Protein AF-A0A2N2PQ40-F1 (afdb_monomer_lite)

Structure (mmCIF, N/CA/C/O backbone):
data_AF-A0A2N2PQ40-F1
#
_entry.id   AF-A0A2N2PQ40-F1
#
loop_
_atom_site.group_PDB
_atom_site.id
_atom_site.type_symbol
_atom_site.label_atom_id
_atom_site.label_alt_id
_atom_site.label_comp_id
_atom_site.label_asym_id
_atom_site.label_entity_id
_atom_site.label_seq_id
_atom_site.pdbx_PDB_ins_code
_atom_site.Cartn_x
_atom_site.Cartn_y
_atom_site.Cartn_z
_atom_site.occupancy
_atom_site.B_iso_or_equiv
_atom_site.auth_seq_id
_atom_site.auth_comp_id
_atom_site.auth_asym_id
_atom_site.auth_atom_id
_atom_site.pdbx_PDB_model_num
ATOM 1 N N . ASP A 1 1 ? 0.287 13.765 -3.411 1.00 75.25 1 ASP A N 1
ATOM 2 C CA . ASP A 1 1 ? -1.182 13.851 -3.310 1.00 75.25 1 ASP A CA 1
ATOM 3 C C . ASP A 1 1 ? -1.749 12.429 -3.293 1.00 75.25 1 ASP A C 1
ATOM 5 O O . ASP A 1 1 ? -1.294 11.610 -4.085 1.00 75.25 1 ASP A O 1
ATOM 9 N N . LEU A 1 2 ? -2.653 12.110 -2.357 1.00 75.75 2 LEU A N 1
ATOM 10 C CA . LEU A 1 2 ? -3.261 10.775 -2.220 1.00 75.75 2 LEU A CA 1
ATOM 11 C C . LEU A 1 2 ? -4.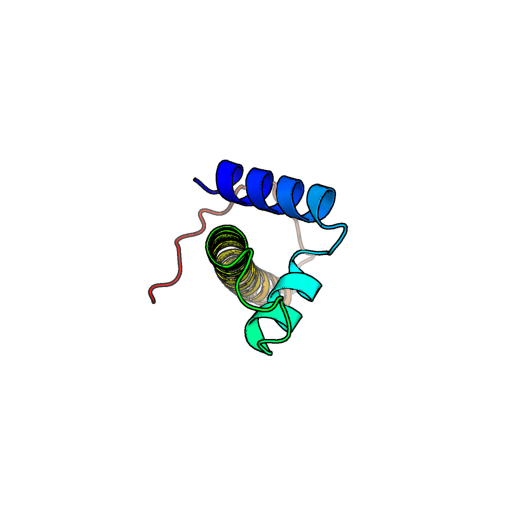148 10.430 -3.413 1.00 75.75 2 LEU A C 1
ATOM 13 O O . LEU A 1 2 ? -4.118 9.304 -3.894 1.00 75.75 2 LEU A O 1
ATOM 17 N N . ARG A 1 3 ? -4.917 11.410 -3.892 1.00 85.38 3 ARG A N 1
ATOM 18 C CA . ARG A 1 3 ? -5.853 11.206 -4.998 1.00 85.38 3 ARG A CA 1
ATOM 19 C C . ARG A 1 3 ? -5.098 10.806 -6.254 1.00 85.38 3 ARG A C 1
ATOM 21 O O . ARG A 1 3 ? -5.465 9.848 -6.918 1.00 85.38 3 ARG A O 1
ATOM 28 N N . VAL A 1 4 ? -3.976 11.481 -6.490 1.00 87.44 4 VAL A N 1
ATOM 29 C CA . VAL A 1 4 ? -3.062 11.164 -7.587 1.00 87.44 4 VAL A CA 1
ATOM 30 C C . VAL A 1 4 ? -2.481 9.756 -7.434 1.00 87.44 4 VAL A C 1
ATOM 32 O O . VAL A 1 4 ? -2.440 9.018 -8.411 1.00 87.44 4 VAL A O 1
ATOM 35 N N . ALA A 1 5 ? -2.068 9.347 -6.229 1.00 87.75 5 ALA A N 1
ATOM 36 C CA . ALA A 1 5 ? -1.550 7.994 -6.008 1.00 87.75 5 ALA A CA 1
ATOM 37 C C . ALA A 1 5 ? -2.607 6.913 -6.301 1.00 87.75 5 ALA A C 1
ATOM 39 O O . ALA A 1 5 ? -2.307 5.941 -6.991 1.00 87.75 5 ALA A O 1
ATOM 40 N N . ASP A 1 6 ? -3.848 7.101 -5.846 1.00 92.12 6 ASP A N 1
ATOM 41 C CA . ASP A 1 6 ? -4.939 6.154 -6.106 1.00 92.12 6 ASP A CA 1
ATOM 42 C C . ASP A 1 6 ? -5.351 6.125 -7.584 1.00 92.12 6 ASP A C 1
ATOM 44 O O . ASP A 1 6 ? -5.598 5.052 -8.139 1.00 92.12 6 ASP A O 1
ATOM 48 N N . GLU A 1 7 ? -5.397 7.279 -8.253 1.00 94.56 7 GLU A N 1
ATOM 49 C CA . GLU A 1 7 ? -5.665 7.362 -9.692 1.00 94.56 7 GLU A CA 1
ATOM 50 C C . GLU A 1 7 ? -4.587 6.643 -10.508 1.00 94.56 7 GLU A C 1
ATOM 52 O O . GLU A 1 7 ? -4.916 5.891 -11.432 1.00 94.56 7 GLU A O 1
ATOM 57 N N . MET A 1 8 ? -3.314 6.815 -10.138 1.00 93.94 8 MET A N 1
ATOM 58 C CA . MET A 1 8 ? -2.192 6.135 -10.786 1.00 93.94 8 MET A CA 1
ATOM 59 C C . MET A 1 8 ? -2.237 4.627 -10.558 1.00 93.94 8 MET A C 1
ATOM 61 O O . MET A 1 8 ? -2.105 3.874 -11.520 1.00 93.94 8 MET A O 1
ATOM 65 N N . ILE A 1 9 ? -2.505 4.171 -9.331 1.00 95.56 9 ILE A N 1
ATOM 66 C CA . ILE A 1 9 ? -2.659 2.738 -9.057 1.00 95.56 9 ILE A CA 1
ATOM 67 C C . ILE A 1 9 ? -3.778 2.147 -9.918 1.00 95.56 9 ILE A C 1
ATOM 69 O O . ILE A 1 9 ? -3.548 1.174 -10.630 1.00 95.56 9 ILE A O 1
ATOM 73 N N . ARG A 1 10 ? -4.962 2.770 -9.934 1.00 96.50 10 ARG A N 1
ATOM 74 C CA . ARG A 1 10 ? -6.088 2.286 -10.748 1.00 96.50 10 ARG A CA 1
ATOM 75 C C . ARG A 1 10 ? -5.769 2.292 -12.240 1.00 96.50 10 ARG A C 1
ATOM 77 O O . ARG A 1 10 ? -6.302 1.473 -12.986 1.00 96.50 10 ARG A O 1
ATOM 84 N N . ARG A 1 11 ? -4.959 3.246 -12.710 1.00 96.00 11 ARG A N 1
ATOM 85 C CA . ARG A 1 11 ? -4.490 3.276 -14.098 1.00 96.00 11 ARG A CA 1
ATOM 86 C C . ARG A 1 11 ? -3.610 2.065 -14.389 1.00 96.00 11 ARG A C 1
ATOM 88 O O . ARG A 1 11 ? -3.870 1.387 -15.377 1.00 96.00 11 ARG A O 1
ATOM 95 N N . PHE A 1 12 ? -2.624 1.785 -13.545 1.00 96.00 12 PHE A N 1
ATOM 96 C CA . PHE A 1 12 ? -1.729 0.649 -13.736 1.00 96.00 12 PHE A CA 1
ATOM 97 C C . PHE A 1 12 ? -2.454 -0.697 -13.668 1.00 96.00 12 PHE A C 1
ATOM 99 O O . PHE A 1 12 ? -2.250 -1.529 -14.546 1.00 96.00 12 PHE A O 1
ATOM 106 N N . GLU A 1 13 ? -3.385 -0.870 -12.728 1.00 97.19 13 GLU A N 1
ATOM 107 C CA . GLU A 1 13 ? -4.206 -2.086 -12.634 1.00 97.19 13 GLU A CA 1
ATOM 108 C C . GLU A 1 13 ? -4.973 -2.365 -13.933 1.00 97.19 13 GLU A C 1
ATOM 110 O O . GLU A 1 13 ? -5.038 -3.504 -14.388 1.00 97.19 13 GLU A O 1
ATOM 115 N N . ARG A 1 14 ? -5.511 -1.319 -14.578 1.00 97.06 14 ARG A N 1
ATOM 116 C CA . ARG A 1 14 ? -6.192 -1.447 -15.876 1.00 97.06 14 ARG A CA 1
ATOM 117 C C . ARG A 1 14 ? -5.240 -1.707 -17.039 1.00 97.06 14 ARG A C 1
ATOM 119 O O . ARG A 1 14 ? -5.629 -2.393 -17.976 1.00 97.06 14 ARG A O 1
ATOM 126 N N . LEU A 1 15 ? -4.045 -1.118 -17.024 1.00 94.94 15 LEU A N 1
ATOM 127 C CA . LEU A 1 15 ? -3.072 -1.279 -18.109 1.00 94.94 15 LEU A CA 1
ATOM 128 C C . LEU A 1 15 ? -2.442 -2.671 -18.098 1.00 94.94 15 LEU A C 1
ATOM 130 O O . LEU A 1 15 ? -2.313 -3.283 -19.152 1.00 94.94 15 LEU A O 1
ATOM 134 N N . TYR A 1 16 ? -2.105 -3.175 -16.913 1.00 92.75 16 TYR A N 1
ATOM 135 C CA . TYR A 1 16 ? -1.381 -4.433 -16.740 1.00 92.75 16 TYR A CA 1
ATOM 136 C C . TYR A 1 16 ? -2.267 -5.609 -16.323 1.00 92.75 16 TYR A C 1
ATOM 138 O O . TYR A 1 16 ? -1.770 -6.724 -16.215 1.00 92.75 16 TYR A O 1
ATOM 146 N N . TRP A 1 17 ? -3.567 -5.379 -16.100 1.00 95.81 17 TRP A N 1
ATOM 147 C CA . TRP A 1 17 ? -4.548 -6.414 -15.741 1.00 95.81 17 TRP A CA 1
ATOM 148 C C . TRP A 1 17 ? -4.127 -7.208 -14.499 1.00 95.81 17 TRP A C 1
ATOM 150 O O . TRP A 1 17 ? -4.340 -8.414 -14.393 1.00 95.81 17 TRP A O 1
ATOM 160 N N . LEU A 1 18 ? -3.516 -6.502 -13.553 1.00 95.56 18 LEU A N 1
ATOM 161 C CA . LEU A 1 18 ? -2.901 -7.065 -12.365 1.00 95.56 18 LEU A CA 1
ATOM 162 C C . LEU A 1 18 ? -3.281 -6.202 -11.172 1.00 95.56 18 LEU A C 1
ATOM 164 O O . LEU A 1 18 ? -3.168 -4.975 -11.241 1.00 95.56 18 LEU A O 1
ATOM 168 N N . SER A 1 19 ? -3.746 -6.820 -10.085 1.00 96.12 19 SER A N 1
ATOM 169 C CA . SER A 1 19 ? -4.049 -6.050 -8.882 1.00 96.12 19 SER A CA 1
ATOM 170 C C . SER A 1 19 ? -2.763 -5.443 -8.325 1.00 96.12 19 SER A C 1
ATOM 172 O O . SER A 1 19 ? -1.683 -6.026 -8.409 1.00 96.12 1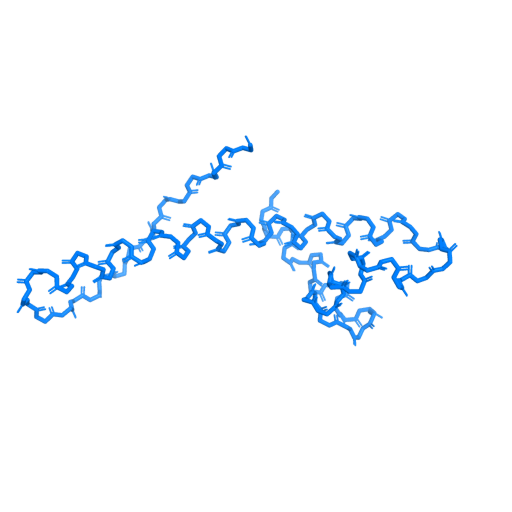9 SER A O 1
ATOM 174 N N . SER A 1 20 ? -2.868 -4.264 -7.723 1.00 94.38 20 SER A N 1
ATOM 175 C CA . SER A 1 20 ? -1.721 -3.602 -7.095 1.00 94.38 20 SER A CA 1
ATOM 176 C C . SER A 1 20 ? -1.085 -4.406 -5.954 1.00 94.38 20 SER A C 1
ATOM 178 O O . SER A 1 20 ? 0.092 -4.206 -5.663 1.00 94.38 20 SER A O 1
ATOM 180 N N . GLU A 1 21 ? -1.840 -5.308 -5.325 1.00 94.25 21 GLU A N 1
ATOM 181 C CA . GLU A 1 21 ? -1.341 -6.267 -4.334 1.00 94.25 21 GLU A CA 1
ATOM 182 C C . GLU A 1 21 ? -0.465 -7.336 -4.998 1.00 94.25 21 GLU A C 1
ATOM 184 O O . GLU A 1 21 ? 0.715 -7.442 -4.672 1.00 94.25 21 GLU A O 1
ATOM 189 N N . GLN A 1 22 ? -0.995 -8.036 -6.006 1.00 96.00 22 GLN A N 1
ATOM 190 C CA . GLN A 1 22 ? -0.263 -9.074 -6.742 1.00 96.00 22 GLN A CA 1
ATOM 191 C C . GLN A 1 22 ? 0.964 -8.504 -7.462 1.00 96.00 22 GLN A C 1
ATOM 193 O O . GLN A 1 22 ? 2.038 -9.098 -7.439 1.00 96.00 22 GLN A O 1
ATOM 198 N N . PHE A 1 23 ? 0.829 -7.317 -8.060 1.00 96.50 23 PHE A N 1
ATOM 199 C CA . PHE A 1 23 ? 1.953 -6.582 -8.631 1.00 96.50 23 PHE A CA 1
ATOM 200 C C . PHE A 1 23 ? 3.053 -6.355 -7.591 1.00 96.50 23 PHE A C 1
ATOM 202 O O . PHE A 1 23 ? 4.216 -6.645 -7.854 1.00 96.50 23 PHE A O 1
ATOM 209 N N . TYR A 1 24 ? 2.704 -5.850 -6.406 1.00 95.12 24 TYR A N 1
ATOM 210 C CA . TYR A 1 24 ? 3.697 -5.512 -5.392 1.00 95.12 24 TYR A CA 1
ATOM 211 C C . TYR A 1 24 ? 4.389 -6.758 -4.821 1.00 95.12 24 TYR A C 1
ATOM 213 O O . TYR A 1 24 ? 5.588 -6.718 -4.543 1.00 95.12 24 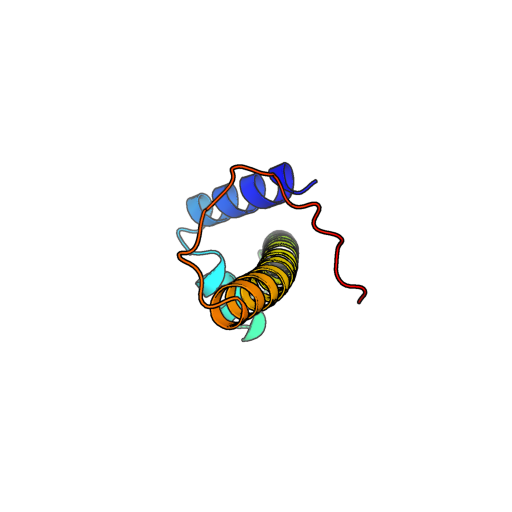TYR A O 1
ATOM 221 N N . GLU A 1 25 ? 3.677 -7.879 -4.695 1.00 95.19 25 GLU A N 1
ATOM 222 C CA . GLU A 1 25 ? 4.272 -9.172 -4.338 1.00 95.19 25 GLU A CA 1
ATOM 223 C C . GLU A 1 25 ? 5.300 -9.633 -5.375 1.00 95.19 25 GLU A C 1
ATOM 225 O O . GLU A 1 25 ? 6.451 -9.895 -5.022 1.00 95.19 25 GLU A O 1
ATOM 230 N N . LEU A 1 26 ? 4.917 -9.667 -6.655 1.00 95.25 26 LEU A N 1
ATOM 231 C CA . LEU A 1 26 ? 5.804 -10.067 -7.752 1.00 95.25 26 LEU A CA 1
ATOM 232 C C . LEU A 1 26 ? 7.013 -9.130 -7.880 1.00 95.25 26 LEU A C 1
ATOM 234 O O . LEU A 1 26 ? 8.136 -9.590 -8.096 1.00 95.25 26 LEU A O 1
ATOM 238 N N . TYR A 1 27 ? 6.796 -7.823 -7.699 1.00 94.38 27 TYR A N 1
ATOM 239 C CA . TYR A 1 27 ? 7.846 -6.805 -7.699 1.00 94.38 27 TYR A CA 1
ATOM 240 C C . TYR A 1 27 ? 8.882 -7.079 -6.604 1.00 94.38 27 TYR A C 1
ATOM 242 O O . TYR A 1 27 ? 10.081 -7.099 -6.874 1.00 94.38 27 TYR A O 1
ATOM 250 N N . ASN A 1 28 ? 8.431 -7.349 -5.374 1.00 92.62 28 ASN A N 1
ATOM 251 C CA . ASN A 1 28 ? 9.325 -7.633 -4.247 1.00 92.62 28 ASN A CA 1
ATOM 252 C C . ASN A 1 28 ? 10.068 -8.969 -4.389 1.00 92.62 28 ASN A C 1
ATOM 254 O O . ASN A 1 28 ? 11.146 -9.127 -3.821 1.00 92.62 28 ASN A O 1
ATOM 258 N N . GLN A 1 29 ? 9.513 -9.921 -5.140 1.00 94.69 29 GLN A N 1
ATOM 259 C CA . GLN A 1 29 ? 10.170 -11.191 -5.458 1.00 94.69 29 GLN A CA 1
ATOM 260 C C . GLN A 1 29 ? 11.168 -11.075 -6.623 1.00 94.69 29 GLN A C 1
ATOM 262 O O . GLN A 1 29 ? 11.880 -12.035 -6.906 1.00 94.69 29 GLN A O 1
ATOM 267 N N . GLY A 1 30 ? 11.230 -9.923 -7.303 1.00 92.75 30 GLY A N 1
ATOM 268 C CA . GLY A 1 30 ? 12.073 -9.737 -8.486 1.00 92.75 30 GLY A CA 1
ATOM 269 C C . GLY A 1 30 ? 11.610 -10.552 -9.696 1.00 92.75 30 GLY A C 1
ATOM 270 O O . GLY A 1 30 ? 12.419 -10.864 -10.562 1.00 92.75 30 GLY A O 1
ATOM 271 N N . LEU A 1 31 ? 10.325 -10.924 -9.747 1.00 92.75 31 LEU A N 1
ATOM 272 C CA . LEU A 1 31 ? 9.742 -11.730 -10.830 1.00 92.75 31 LEU A CA 1
ATOM 273 C C . LEU A 1 31 ? 9.157 -10.885 -11.965 1.00 92.75 31 LEU A C 1
ATOM 275 O O . LEU A 1 31 ? 8.681 -11.429 -12.961 1.00 92.75 31 LEU A O 1
ATOM 279 N N . LEU A 1 32 ? 9.138 -9.563 -11.801 1.00 89.75 32 LEU A N 1
ATOM 280 C CA . LEU A 1 32 ? 8.588 -8.656 -12.792 1.00 89.75 32 LEU A CA 1
ATOM 281 C C . LEU A 1 32 ? 9.649 -8.223 -13.789 1.00 89.75 32 LEU A C 1
ATOM 283 O O . LEU A 1 32 ? 10.496 -7.394 -13.461 1.00 89.75 32 LEU A O 1
ATOM 287 N N . ASP A 1 33 ? 9.465 -8.707 -15.016 1.00 78.75 33 ASP A N 1
ATOM 288 C CA . ASP A 1 33 ? 10.149 -8.246 -16.220 1.00 78.75 33 ASP A CA 1
ATOM 289 C C . ASP A 1 33 ? 11.690 -8.390 -16.172 1.00 78.75 33 ASP A C 1
ATOM 291 O O . ASP A 1 33 ? 12.298 -8.702 -15.151 1.00 78.75 33 ASP A O 1
ATOM 295 N N . ASN A 1 34 ? 12.349 -8.231 -17.315 1.00 81.06 34 ASN A N 1
ATOM 296 C CA . ASN A 1 34 ? 13.808 -8.277 -17.461 1.00 81.06 34 ASN A CA 1
ATOM 297 C C . ASN A 1 34 ? 14.463 -6.882 -17.310 1.00 81.06 34 ASN A C 1
ATOM 299 O O . ASN A 1 34 ? 15.662 -6.732 -17.555 1.00 81.06 34 ASN A O 1
ATOM 303 N N . GLY A 1 35 ? 13.681 -5.870 -16.915 1.00 77.88 35 GLY A N 1
ATOM 304 C CA . GLY A 1 35 ? 14.095 -4.472 -16.776 1.00 77.88 35 GLY A CA 1
ATOM 305 C C . GLY A 1 35 ? 13.537 -3.519 -17.840 1.00 77.88 35 GLY A C 1
ATOM 306 O O . GLY A 1 35 ? 13.746 -2.312 -17.705 1.00 77.88 35 GLY A O 1
ATOM 307 N N . GLU A 1 36 ? 12.807 -4.008 -18.848 1.00 88.50 36 GLU A N 1
ATOM 308 C CA . GLU A 1 36 ? 12.180 -3.192 -19.904 1.00 88.50 36 GLU A CA 1
ATOM 309 C C . GLU A 1 36 ? 11.254 -2.087 -19.354 1.00 88.50 36 GLU A C 1
ATOM 311 O O . GLU A 1 36 ? 11.249 -0.964 -19.862 1.00 88.50 36 GLU A O 1
ATOM 316 N N . HIS A 1 37 ? 10.538 -2.358 -18.261 1.00 89.56 37 HIS A N 1
ATOM 317 C CA . HIS A 1 37 ? 9.569 -1.452 -17.636 1.00 89.56 37 HIS A CA 1
ATOM 318 C C . HIS A 1 37 ? 9.992 -0.943 -16.249 1.00 89.56 37 HIS A C 1
ATOM 320 O O . HIS A 1 37 ? 9.150 -0.555 -15.433 1.00 89.56 37 HIS A O 1
ATOM 326 N N . LEU A 1 38 ? 11.300 -0.906 -15.961 1.00 87.88 38 LEU A N 1
ATOM 327 C CA . LEU A 1 38 ? 11.828 -0.583 -14.627 1.00 87.88 38 LEU A CA 1
ATOM 328 C C . LEU A 1 38 ? 11.284 0.737 -14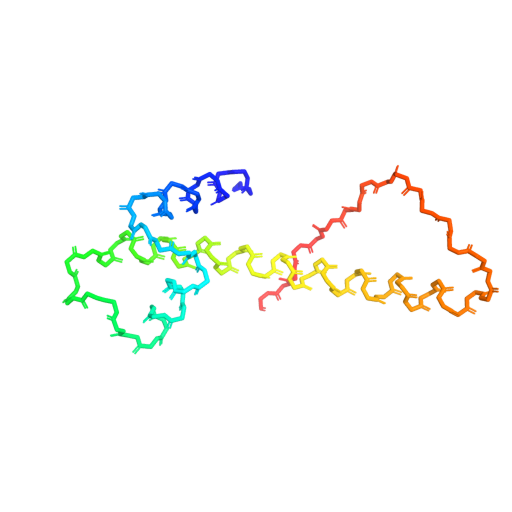.047 1.00 87.88 38 LEU A C 1
ATOM 330 O O . LEU A 1 38 ? 10.949 0.811 -12.861 1.00 87.88 38 LEU A O 1
ATOM 334 N N . LEU A 1 39 ? 11.184 1.789 -14.866 1.00 90.25 39 LEU A N 1
ATOM 335 C CA . LEU A 1 39 ? 10.703 3.096 -14.410 1.00 90.25 39 LEU A CA 1
ATOM 336 C C . LEU A 1 39 ? 9.225 3.048 -13.996 1.00 90.25 39 LEU A C 1
ATOM 338 O O . L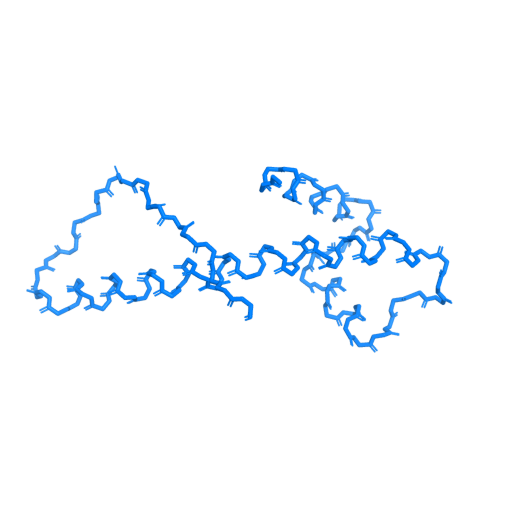EU A 1 39 ? 8.874 3.513 -12.913 1.00 90.25 39 LEU A O 1
ATOM 342 N N . ASP A 1 40 ? 8.377 2.439 -14.821 1.00 91.88 40 ASP A N 1
ATOM 343 C CA . ASP A 1 40 ? 6.941 2.340 -14.558 1.00 91.88 40 ASP A CA 1
ATOM 344 C C . ASP A 1 40 ? 6.672 1.466 -13.329 1.00 91.88 40 ASP A C 1
ATOM 346 O O . ASP A 1 40 ? 5.890 1.837 -12.450 1.00 91.88 40 ASP A O 1
ATOM 350 N N . PHE A 1 41 ? 7.374 0.336 -13.210 1.00 94.88 41 PHE A N 1
ATOM 351 C CA . PHE A 1 41 ? 7.203 -0.580 -12.085 1.00 94.88 41 PHE A CA 1
ATOM 352 C C . PHE A 1 41 ? 7.727 0.008 -10.778 1.00 94.88 41 PHE A C 1
ATOM 354 O O . PHE A 1 41 ? 7.057 -0.091 -9.749 1.00 94.88 41 PHE A O 1
ATOM 361 N N . SER A 1 42 ? 8.871 0.694 -10.803 1.00 93.62 42 SER A N 1
ATOM 362 C CA . SER A 1 42 ? 9.372 1.391 -9.613 1.00 93.62 42 SER A CA 1
ATOM 363 C C . SER A 1 42 ? 8.417 2.503 -9.160 1.00 93.62 42 SER A C 1
ATOM 365 O O . SER A 1 42 ? 8.166 2.657 -7.960 1.00 93.62 42 SER A O 1
ATOM 367 N N . GLN A 1 43 ? 7.806 3.230 -10.101 1.00 94.44 43 GLN A N 1
ATOM 368 C CA . GLN A 1 43 ? 6.797 4.238 -9.791 1.00 94.44 43 GLN A CA 1
ATOM 369 C C . GLN A 1 43 ? 5.525 3.611 -9.198 1.00 94.44 43 GLN A C 1
ATOM 371 O O . GLN A 1 43 ? 5.044 4.069 -8.155 1.00 94.44 43 GLN A O 1
ATOM 376 N N . TRP A 1 44 ? 4.994 2.551 -9.813 1.00 95.56 44 TRP A N 1
ATOM 377 C CA . TRP A 1 44 ? 3.812 1.855 -9.307 1.00 95.56 44 TRP A CA 1
ATOM 378 C C . TRP A 1 44 ? 4.058 1.276 -7.908 1.00 95.56 44 TRP A C 1
ATOM 380 O O . TRP A 1 44 ? 3.251 1.497 -7.001 1.00 95.56 44 TRP A O 1
ATOM 390 N N . ALA A 1 45 ? 5.216 0.650 -7.681 1.00 95.25 45 ALA A N 1
ATOM 391 C CA . ALA A 1 45 ? 5.612 0.132 -6.374 1.00 95.25 45 ALA A CA 1
ATOM 392 C C . ALA A 1 45 ? 5.669 1.241 -5.309 1.00 95.25 45 ALA A C 1
ATOM 394 O O . ALA A 1 45 ? 5.216 1.044 -4.177 1.00 95.25 45 ALA A O 1
ATOM 395 N N . GLY A 1 46 ? 6.149 2.433 -5.678 1.00 94.50 46 GLY A N 1
ATOM 396 C CA . GLY A 1 46 ? 6.127 3.615 -4.818 1.00 94.50 46 GLY A CA 1
ATOM 397 C C . GLY A 1 46 ? 4.712 4.003 -4.371 1.00 94.50 46 GLY A C 1
ATOM 398 O O . GLY A 1 46 ? 4.481 4.235 -3.179 1.00 94.50 46 GLY A O 1
ATOM 399 N N . PHE A 1 47 ? 3.744 4.018 -5.294 1.00 94.56 47 PHE A N 1
ATOM 400 C CA . PHE A 1 47 ? 2.346 4.299 -4.956 1.00 94.56 47 PHE A CA 1
ATOM 401 C C . PHE A 1 47 ? 1.721 3.197 -4.094 1.00 94.56 47 PHE A C 1
ATOM 403 O O . PHE A 1 47 ? 1.070 3.512 -3.093 1.00 94.56 47 PHE A O 1
ATOM 410 N N . CYS A 1 48 ? 1.963 1.923 -4.418 1.00 93.81 48 CYS A N 1
ATOM 411 C CA . CYS A 1 48 ? 1.489 0.792 -3.617 1.00 93.81 48 CYS A CA 1
ATOM 412 C C . CYS A 1 48 ? 1.981 0.890 -2.169 1.00 93.81 48 CYS A C 1
ATOM 414 O O . CYS A 1 48 ? 1.181 0.806 -1.235 1.00 93.81 48 CYS A O 1
ATOM 416 N N . LYS A 1 49 ? 3.275 1.171 -1.978 1.00 92.06 49 LYS A N 1
ATOM 417 C CA . LYS A 1 49 ? 3.886 1.333 -0.655 1.00 92.06 49 LYS A CA 1
ATOM 418 C C . LYS A 1 49 ? 3.299 2.509 0.125 1.00 92.06 49 LYS A C 1
ATOM 420 O O . LYS A 1 49 ? 3.053 2.392 1.326 1.00 92.06 49 LYS A O 1
ATOM 425 N N . LEU A 1 50 ? 3.050 3.644 -0.533 1.00 91.44 50 LEU A N 1
ATOM 426 C CA . LEU A 1 50 ? 2.405 4.798 0.103 1.00 91.44 50 LEU A CA 1
ATOM 427 C C . LEU A 1 50 ? 0.987 4.456 0.580 1.00 91.44 50 LEU A C 1
ATOM 429 O O . LEU A 1 50 ? 0.619 4.787 1.710 1.00 91.44 50 LEU A O 1
ATOM 433 N N . ARG A 1 51 ? 0.204 3.778 -0.266 1.00 89.94 51 ARG A N 1
ATOM 434 C CA . ARG A 1 51 ? -1.155 3.344 0.070 1.00 89.94 51 ARG A CA 1
ATOM 435 C C . ARG A 1 51 ? -1.149 2.346 1.230 1.00 89.94 51 ARG A C 1
ATOM 437 O O . ARG A 1 51 ? -1.934 2.509 2.160 1.00 89.94 51 ARG A O 1
ATOM 444 N N . GLN A 1 52 ? -0.227 1.381 1.222 1.00 90.38 52 GLN A N 1
ATOM 445 C CA . GLN A 1 52 ? -0.073 0.393 2.292 1.00 90.38 52 GLN A CA 1
ATOM 446 C C . GLN A 1 52 ? 0.231 1.056 3.641 1.00 90.38 52 GLN A C 1
ATOM 448 O O . GLN A 1 52 ? -0.499 0.834 4.602 1.00 90.38 52 GLN A O 1
ATOM 453 N N . ARG A 1 53 ? 1.219 1.960 3.699 1.00 90.31 53 ARG A N 1
ATOM 454 C CA . ARG A 1 53 ? 1.562 2.698 4.931 1.00 90.31 53 ARG A CA 1
ATOM 455 C C . ARG A 1 53 ? 0.376 3.470 5.505 1.00 90.31 53 ARG A C 1
ATOM 457 O O . ARG A 1 53 ? 0.188 3.523 6.718 1.00 90.31 53 ARG A O 1
ATOM 464 N N . ARG A 1 54 ? -0.436 4.083 4.639 1.00 87.94 54 ARG A N 1
ATOM 465 C CA . ARG A 1 54 ? -1.641 4.804 5.070 1.00 87.94 54 ARG A CA 1
ATOM 466 C C . ARG A 1 54 ? -2.718 3.870 5.593 1.00 87.94 54 ARG A C 1
ATOM 468 O O . ARG A 1 54 ? -3.314 4.171 6.623 1.00 87.94 54 ARG A O 1
ATOM 475 N N . LEU A 1 55 ? -2.950 2.751 4.912 1.00 89.44 55 LEU A N 1
ATOM 476 C CA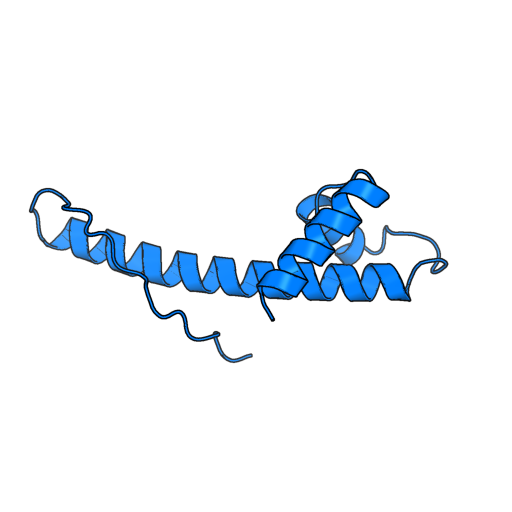 . LEU A 1 55 ? -3.905 1.747 5.363 1.00 89.44 55 LEU A CA 1
ATOM 477 C C . LEU A 1 55 ? -3.484 1.153 6.713 1.00 89.44 55 LEU A C 1
ATOM 479 O O . LEU A 1 55 ? -4.313 1.017 7.603 1.00 89.44 55 LEU A O 1
ATOM 483 N N . GLU A 1 56 ? -2.197 0.871 6.906 1.00 91.44 56 GLU A N 1
ATOM 484 C CA . GLU A 1 56 ? -1.646 0.410 8.185 1.00 91.44 56 GLU A CA 1
ATOM 485 C C . GLU A 1 56 ? -1.845 1.441 9.303 1.00 91.44 56 GLU A C 1
ATOM 487 O O . GLU A 1 56 ? -2.322 1.090 10.386 1.00 91.44 56 GLU A O 1
ATOM 492 N N . ALA A 1 57 ? -1.541 2.716 9.031 1.00 89.38 57 ALA A N 1
ATOM 493 C CA . ALA A 1 57 ? -1.750 3.811 9.975 1.00 89.38 57 ALA A CA 1
ATOM 494 C C . ALA A 1 57 ? -3.228 3.941 10.374 1.00 89.38 57 ALA A C 1
ATOM 496 O O . ALA A 1 57 ? -3.554 4.017 11.560 1.00 89.38 57 ALA A O 1
ATOM 497 N N . PHE A 1 58 ? -4.126 3.897 9.389 1.00 89.56 58 PHE A N 1
ATOM 498 C CA . PHE A 1 58 ? -5.566 3.944 9.615 1.00 89.56 58 PHE A CA 1
ATOM 499 C C . PHE A 1 58 ? -6.063 2.729 10.404 1.00 89.56 58 PHE A C 1
ATOM 501 O O . PHE A 1 58 ? -6.775 2.884 11.393 1.00 89.56 58 PHE A O 1
ATOM 508 N N . ASN A 1 59 ? -5.636 1.521 10.032 1.00 91.44 59 ASN A N 1
ATOM 509 C CA . ASN A 1 59 ? -6.010 0.283 10.716 1.00 91.44 59 ASN A CA 1
ATOM 510 C C . ASN A 1 59 ? -5.498 0.242 12.160 1.00 91.44 59 ASN A C 1
ATOM 512 O O . ASN A 1 59 ? -6.109 -0.401 13.014 1.00 91.44 59 ASN A O 1
ATOM 516 N N . ARG A 1 60 ? -4.379 0.906 12.470 1.00 90.81 60 ARG A N 1
ATOM 517 C CA . ARG A 1 60 ? -3.920 1.079 13.855 1.00 90.81 60 ARG A CA 1
ATOM 518 C C . ARG A 1 60 ? -4.893 1.950 14.653 1.00 90.81 60 ARG A C 1
ATOM 520 O O . ARG A 1 60 ? -5.408 1.484 15.664 1.00 90.81 60 ARG A O 1
ATOM 527 N N . LEU A 1 61 ? -5.218 3.143 14.154 1.00 89.88 61 LEU A N 1
ATOM 528 C CA . LEU A 1 61 ? -6.168 4.057 14.807 1.00 89.88 61 LEU A CA 1
ATOM 529 C C . LEU A 1 61 ? -7.563 3.433 14.953 1.00 89.88 61 LEU A C 1
ATOM 531 O O . LEU A 1 61 ? -8.212 3.556 15.989 1.00 89.88 61 LEU A O 1
ATOM 535 N N . SER A 1 62 ? -8.011 2.712 13.925 1.00 90.00 62 SER A N 1
ATOM 536 C CA . SER A 1 62 ? -9.279 1.986 13.944 1.00 90.00 62 SER A CA 1
ATOM 537 C C . SER A 1 62 ? -9.304 0.919 15.045 1.00 90.00 62 SER A C 1
ATOM 539 O O . SER A 1 62 ? -10.267 0.852 15.807 1.00 90.00 62 SER A O 1
ATOM 541 N N . ARG A 1 63 ? -8.226 0.138 15.207 1.00 92.62 63 ARG A N 1
ATOM 542 C CA . ARG A 1 63 ? -8.113 -0.865 16.281 1.00 92.62 63 ARG A CA 1
ATOM 543 C C . ARG A 1 63 ? -8.121 -0.246 17.678 1.00 92.62 63 ARG A C 1
ATOM 545 O O . ARG A 1 63 ? -8.768 -0.787 18.576 1.00 92.62 63 ARG A O 1
ATOM 552 N N . GLU A 1 64 ? -7.450 0.887 17.863 1.00 90.56 64 GLU A N 1
ATOM 553 C CA . GLU A 1 64 ? -7.481 1.637 19.126 1.00 90.56 64 GLU A CA 1
ATOM 554 C C . GLU A 1 64 ? -8.905 2.113 19.443 1.00 90.56 64 GLU A C 1
ATOM 556 O O . GLU A 1 64 ? -9.389 1.936 20.562 1.00 90.56 64 GLU A O 1
ATOM 561 N N . GLN A 1 65 ? -9.617 2.646 18.446 1.00 89.50 65 GLN A N 1
ATOM 562 C CA . GLN A 1 65 ? -11.005 3.079 18.601 1.00 89.50 65 GLN A CA 1
ATOM 563 C C . GLN A 1 65 ? -11.939 1.924 18.977 1.00 89.50 65 GLN A C 1
ATOM 565 O O . GLN A 1 65 ? -12.719 2.051 19.919 1.00 89.50 65 GLN A O 1
ATOM 570 N N . VAL A 1 66 ? -11.838 0.797 18.272 1.00 90.50 66 VAL A N 1
ATOM 571 C CA . VAL A 1 66 ? -12.645 -0.402 18.542 1.00 90.50 66 VAL A CA 1
ATOM 572 C C . VAL A 1 66 ? -12.371 -0.940 19.946 1.00 90.50 66 VAL A C 1
ATOM 574 O O . VAL A 1 66 ? -13.309 -1.269 20.668 1.00 90.50 66 VAL A O 1
ATOM 577 N N . THR A 1 67 ? -11.108 -0.948 20.381 1.00 92.06 67 THR A N 1
ATOM 578 C CA . THR A 1 67 ? -10.747 -1.328 21.756 1.00 92.06 67 THR A CA 1
ATOM 579 C C . THR A 1 67 ? -11.409 -0.408 22.784 1.00 92.06 67 THR A C 1
ATOM 581 O O . THR A 1 67 ? -11.994 -0.898 23.748 1.00 92.06 67 THR A O 1
ATOM 584 N N . ARG A 1 68 ? -11.383 0.917 22.567 1.00 88.62 68 ARG A N 1
ATOM 585 C CA . ARG A 1 68 ? -12.046 1.886 23.461 1.00 88.62 68 ARG A CA 1
ATOM 586 C C . ARG A 1 68 ? -13.550 1.652 23.562 1.00 88.62 68 ARG A C 1
ATOM 588 O O . ARG A 1 68 ? -14.092 1.701 24.660 1.00 88.62 68 ARG A O 1
ATOM 595 N N . TRP A 1 69 ? -14.210 1.373 22.440 1.00 90.06 69 TRP A N 1
ATOM 596 C CA . TRP A 1 69 ? -15.636 1.050 22.426 1.00 90.06 69 TRP A CA 1
ATOM 597 C C . TRP A 1 69 ? -15.954 -0.247 23.166 1.00 90.06 69 TRP A C 1
ATOM 599 O O . TRP A 1 69 ? -16.910 -0.294 23.928 1.00 90.06 69 TRP A O 1
ATOM 609 N N . HIS A 1 70 ? -15.140 -1.290 23.008 1.00 88.50 70 HIS A N 1
ATOM 610 C CA . HIS A 1 70 ? -15.341 -2.520 23.772 1.00 88.50 70 HIS A CA 1
ATOM 611 C C . HIS A 1 70 ? -15.158 -2.316 25.281 1.00 88.50 70 HIS A C 1
ATOM 613 O O . HIS A 1 70 ? -15.849 -2.962 26.064 1.00 88.50 70 HIS A O 1
ATOM 619 N N . MET A 1 71 ? -14.266 -1.411 25.695 1.00 89.81 71 MET A N 1
ATOM 620 C CA . MET A 1 71 ? -14.040 -1.104 27.110 1.00 89.81 71 MET A CA 1
ATOM 621 C C . MET A 1 71 ? -15.144 -0.256 27.754 1.00 89.81 71 MET A C 1
ATOM 623 O O . MET A 1 71 ? -15.275 -0.306 28.974 1.00 89.81 71 MET A O 1
ATOM 627 N N . SER A 1 72 ? -15.937 0.508 26.990 1.00 87.69 72 SER A N 1
ATOM 628 C CA . SER A 1 72 ? -17.006 1.334 27.575 1.00 87.69 72 SER A CA 1
ATOM 629 C C . SER A 1 72 ? -18.200 0.511 28.066 1.00 87.69 72 SER A C 1
ATOM 631 O O . SER A 1 72 ? -18.947 0.983 28.916 1.00 87.69 72 SER A O 1
ATOM 633 N N . GLY A 1 73 ? -18.390 -0.708 27.546 1.00 82.50 73 GLY A N 1
ATOM 634 C CA . GLY A 1 73 ? -19.530 -1.569 27.886 1.00 82.50 73 GLY A CA 1
ATOM 635 C C . GLY A 1 73 ? -20.883 -1.057 27.371 1.00 82.50 73 GLY A C 1
ATOM 636 O O . GLY A 1 73 ? -21.912 -1.677 27.633 1.00 82.50 73 GLY A O 1
ATOM 637 N N . GLU A 1 74 ? -20.888 0.048 26.626 1.00 85.38 74 GLU A N 1
ATOM 638 C CA . GLU A 1 74 ? -22.075 0.639 26.014 1.00 85.38 74 GLU A CA 1
ATOM 639 C C . GLU A 1 74 ? -22.233 0.181 24.554 1.00 85.38 74 GLU A C 1
ATOM 641 O O . GLU A 1 74 ? -21.246 -0.154 23.891 1.00 85.38 74 GLU A O 1
ATOM 646 N N . PRO A 1 75 ? -23.461 0.188 24.004 1.00 85.00 75 PRO A N 1
ATOM 647 C CA . PRO A 1 75 ? -23.670 -0.015 22.576 1.00 85.00 75 PRO A CA 1
ATOM 648 C C . PRO A 1 75 ? -22.857 0.983 21.737 1.00 85.00 75 PRO A C 1
ATOM 650 O O . PRO A 1 75 ? -22.888 2.189 21.975 1.00 85.00 75 PRO A O 1
ATOM 653 N N . ILE A 1 76 ? -22.150 0.487 20.719 1.00 86.31 76 ILE A N 1
ATOM 654 C CA . ILE A 1 76 ? -21.309 1.319 19.850 1.00 86.31 76 ILE A CA 1
ATOM 655 C C . ILE A 1 76 ? -22.189 2.253 19.013 1.00 86.31 76 ILE A C 1
ATOM 657 O O . ILE A 1 76 ? -22.934 1.798 18.144 1.00 86.31 76 ILE A O 1
ATOM 661 N N . HIS A 1 77 ? -22.056 3.563 19.225 1.00 80.69 77 HIS A N 1
ATOM 662 C CA . HIS A 1 77 ? -22.670 4.579 18.375 1.00 80.69 77 HIS A CA 1
ATOM 663 C C . HIS A 1 77 ? -21.639 5.149 17.394 1.00 80.69 77 HIS A C 1
ATOM 665 O O . HIS A 1 77 ? -20.635 5.740 17.795 1.00 80.69 77 HIS A O 1
ATOM 671 N N . LEU A 1 78 ? -21.871 4.952 16.094 1.00 82.69 78 LEU A N 1
ATOM 672 C CA . LEU A 1 78 ? -20.984 5.439 15.039 1.00 82.69 78 LEU A CA 1
ATOM 673 C C . LEU A 1 78 ? -21.393 6.851 14.619 1.00 82.69 78 LEU A C 1
ATOM 675 O O . LEU A 1 78 ? -22.371 7.038 13.898 1.00 82.69 78 LEU A O 1
ATOM 679 N N . GLU A 1 79 ? -20.612 7.846 15.026 1.00 79.81 79 GLU A N 1
ATOM 680 C CA . GLU A 1 79 ? -20.767 9.203 14.511 1.00 79.81 79 GLU A CA 1
ATOM 681 C C . GLU A 1 79 ? -19.997 9.388 13.200 1.00 79.81 79 GLU A C 1
ATOM 683 O O . GLU A 1 79 ? -18.837 8.990 13.069 1.00 79.81 79 GLU A O 1
ATOM 688 N N . ARG A 1 80 ? -20.620 10.060 12.226 1.00 77.00 80 ARG A N 1
ATOM 689 C CA . ARG A 1 80 ? -19.943 10.460 10.989 1.00 77.00 80 ARG A CA 1
ATOM 690 C C . ARG A 1 80 ? -18.994 11.623 11.281 1.00 77.00 80 ARG A C 1
ATOM 692 O O . ARG A 1 80 ? -19.396 12.782 11.237 1.00 77.00 80 ARG A O 1
ATOM 699 N N . ARG A 1 81 ? -17.729 11.310 11.547 1.00 75.56 81 ARG A N 1
ATOM 700 C CA . ARG A 1 81 ? -16.634 12.282 11.666 1.00 75.56 81 ARG A CA 1
ATOM 701 C C . ARG A 1 81 ? -15.442 11.816 10.841 1.00 75.56 81 ARG A C 1
ATOM 703 O O . ARG A 1 81 ? -15.151 10.624 10.801 1.00 75.56 81 ARG A O 1
ATOM 710 N N . GLU A 1 82 ? -14.768 12.748 10.180 1.00 69.06 82 GLU A N 1
ATOM 711 C CA . GLU A 1 82 ? -13.552 12.453 9.422 1.00 69.06 82 GLU A CA 1
ATOM 712 C C . GLU A 1 82 ? -12.340 12.477 10.371 1.00 69.06 82 GLU A C 1
ATOM 714 O O . GLU A 1 82 ? -12.086 13.508 11.000 1.00 69.06 82 GLU A O 1
ATOM 719 N N . PRO A 1 83 ? -11.616 11.357 10.549 1.00 66.50 83 PRO A N 1
ATOM 720 C CA . PRO A 1 83 ? -10.419 11.338 11.377 1.00 66.50 83 PRO A CA 1
ATOM 721 C C . PRO A 1 83 ? -9.251 12.011 10.647 1.00 66.50 83 PRO A C 1
ATOM 723 O O . PRO A 1 83 ? -8.980 11.723 9.481 1.00 66.50 83 PRO A O 1
ATOM 726 N N . VAL A 1 84 ? -8.512 12.870 11.350 1.00 70.69 84 VAL A N 1
ATOM 727 C CA . VAL A 1 84 ? -7.249 13.428 10.847 1.00 70.69 84 VAL A CA 1
ATOM 728 C C . VAL A 1 84 ? -6.168 12.351 10.977 1.00 70.69 84 VAL A C 1
ATOM 730 O O . VAL A 1 84 ? -5.809 11.962 12.085 1.00 70.69 84 VAL A O 1
ATOM 733 N N . ILE A 1 85 ? -5.678 11.832 9.848 1.00 66.56 85 ILE A N 1
ATOM 734 C CA . ILE A 1 85 ? -4.631 10.800 9.812 1.00 66.56 85 ILE A CA 1
ATOM 735 C C . ILE A 1 85 ? -3.290 11.476 9.528 1.00 66.56 85 ILE A C 1
ATOM 737 O O . ILE A 1 85 ? -3.024 11.894 8.398 1.00 66.56 85 ILE A O 1
ATOM 741 N N . GLU A 1 86 ? -2.426 11.546 10.536 1.00 65.56 86 GLU A N 1
ATOM 742 C CA . GLU A 1 86 ? -1.033 11.954 10.352 1.00 65.56 86 GLU A CA 1
ATOM 743 C C . GLU A 1 86 ? -0.188 10.772 9.834 1.00 65.56 86 GLU A C 1
ATOM 745 O O . GLU A 1 86 ? -0.394 9.626 10.254 1.00 65.56 86 GLU A O 1
ATOM 750 N N . PRO A 1 87 ? 0.747 10.995 8.892 1.00 53.44 87 PRO A N 1
ATOM 751 C CA . PRO A 1 87 ? 1.615 9.933 8.395 1.00 53.44 87 PRO A CA 1
ATOM 752 C C . PRO A 1 87 ? 2.561 9.433 9.498 1.00 53.44 87 PRO A C 1
ATOM 754 O O . PRO A 1 87 ? 3.187 10.225 10.196 1.00 53.44 87 PRO A O 1
ATOM 757 N N . VAL A 1 88 ? 2.696 8.108 9.629 1.00 53.16 88 VAL A N 1
ATOM 758 C CA . VAL A 1 88 ? 3.661 7.488 10.553 1.00 53.16 88 VAL A CA 1
ATOM 759 C C . VAL A 1 88 ? 5.086 7.810 10.075 1.00 53.16 88 VAL A C 1
ATOM 761 O O . VAL A 1 88 ? 5.364 7.590 8.890 1.00 53.16 88 VAL A O 1
ATOM 764 N N . PRO A 1 89 ? 5.975 8.342 10.940 1.00 47.56 89 PRO A N 1
ATOM 765 C CA . PRO A 1 89 ? 7.354 8.639 10.562 1.00 47.56 89 PRO A CA 1
ATOM 766 C C . PRO A 1 89 ? 8.117 7.362 10.171 1.00 47.56 89 PRO A C 1
ATOM 768 O O . PRO A 1 89 ? 7.802 6.274 10.656 1.00 47.56 89 PRO A O 1
ATOM 771 N N . ALA A 1 90 ? 9.060 7.525 9.235 1.00 51.47 90 ALA A N 1
ATOM 772 C CA . ALA A 1 90 ? 9.847 6.460 8.608 1.00 51.47 90 ALA A CA 1
ATOM 773 C C . ALA A 1 90 ? 10.914 5.862 9.531 1.00 51.47 90 ALA A C 1
ATOM 775 O O . ALA A 1 90 ? 11.432 6.609 10.390 1.00 51.47 90 ALA A O 1
#

Sequence (90 aa):
DLRVADEMIRRFERLYWLSSEQFYELYNQGLLDNGEHLLDFSQWAGFCKLRQRRLEAFNRLSREQVTRWHMSGEPIHLERREPVIEPVPA

Secondary structure (DSSP, 8-state):
-HHHHHHHHHHHHHHHT--HHHHHHHHHTT-S-SSTTHHHHHHHHHHHHHHHHHHHHHHHHHHHHHHHHHHH-S-----------PPPP-

Radius of gyration: 17.53 Å; chains: 1; bounding box: 38×26×48 Å

pLDDT: mean 87.27, std 10.68, range [47.56, 97.19]

Foldseek 3Di:
DLVVLVVLQVVCCVVVVDHLVRLLVCVVVVNPDPCPCVPSSVSSNVSSVVVVQQVVQVVVVVVVVVVVVVVVVDPDDDDPDDDDGDGDDD